Protein AF-A0A061NFV7-F1 (afdb_monomer_lite)

pLDDT: mean 94.41, std 6.38, range [56.72, 98.56]

Foldseek 3Di:
DDDPVNVVVCVVVVHDDDDFQAELVLVVQDALVSSLVSRVVRDDPLTDHDADCDDPDPVGHRNVVVNCVPNVVVCVVVVDDDDDPCVSVVHDPDD

Radius of gyration: 15.57 Å; chains: 1; bounding box: 32×37×39 Å

Sequence (95 aa):
MILDSQMERLEQMGNYAVGWTVDPNDWQEISAEEVTERVLADTTAGGVILLHDGVDEPSLTVNSPEALNELIPRLQQAGFQFVTVAELFEVSNEK

Secondary structure (DSSP, 8-state):
---HHHHHHHHHTTPPP---SB---GGGT--HHHHHHHHHHH--TT--B---S--S-TT----HHHHHHHHHHHHHHTT-----HHHHHT-----

Structure (mmCIF, N/CA/C/O backbone):
data_AF-A0A061NFV7-F1
#
_entry.id   AF-A0A061NFV7-F1
#
loop_
_atom_site.group_PDB
_atom_site.id
_atom_site.type_symbol
_atom_site.label_atom_id
_atom_site.label_alt_id
_atom_site.label_comp_id
_atom_site.label_asym_id
_atom_site.label_entity_id
_atom_site.label_seq_id
_atom_site.pdbx_PDB_ins_code
_atom_site.Cartn_x
_atom_site.Cartn_y
_atom_site.Cartn_z
_atom_site.occupancy
_atom_site.B_iso_or_equiv
_atom_site.auth_seq_id
_atom_site.auth_comp_id
_atom_site.auth_asym_id
_atom_site.auth_atom_id
_atom_site.pdbx_PDB_model_num
ATOM 1 N N . MET A 1 1 ? -2.107 9.489 -16.664 1.00 71.88 1 MET A N 1
ATOM 2 C CA . MET A 1 1 ? -2.192 8.334 -17.581 1.00 71.88 1 MET A CA 1
ATOM 3 C C . MET A 1 1 ? -0.814 8.139 -18.178 1.00 71.88 1 MET A C 1
ATOM 5 O O . MET A 1 1 ? -0.258 9.120 -18.658 1.00 71.88 1 MET A O 1
ATOM 9 N N . ILE A 1 2 ? -0.246 6.939 -18.055 1.00 83.44 2 ILE A N 1
ATOM 10 C CA . ILE A 1 2 ? 1.040 6.606 -18.680 1.00 83.44 2 ILE A CA 1
ATOM 11 C C . ILE A 1 2 ? 0.786 6.429 -20.179 1.00 83.44 2 ILE A C 1
ATOM 13 O O . ILE A 1 2 ? -0.205 5.811 -20.559 1.00 83.44 2 ILE A O 1
ATOM 17 N N . LEU A 1 3 ? 1.630 7.026 -21.017 1.00 94.00 3 LEU A N 1
ATOM 18 C CA . LEU A 1 3 ? 1.547 6.888 -22.470 1.00 94.00 3 LEU A CA 1
ATOM 19 C C . LEU A 1 3 ? 2.190 5.571 -22.914 1.00 94.00 3 LEU A C 1
ATOM 21 O O . LEU A 1 3 ? 3.199 5.161 -22.340 1.00 94.00 3 LEU A O 1
ATOM 25 N N . ASP A 1 4 ? 1.691 4.972 -23.995 1.00 94.69 4 ASP A N 1
ATOM 26 C CA . ASP A 1 4 ? 2.270 3.746 -24.569 1.00 94.69 4 ASP A CA 1
ATOM 27 C C . ASP A 1 4 ? 3.771 3.907 -24.852 1.00 94.69 4 ASP A C 1
ATOM 29 O O . ASP A 1 4 ? 4.579 3.056 -24.492 1.00 94.69 4 ASP A O 1
ATOM 33 N N . SER A 1 5 ? 4.177 5.072 -25.363 1.00 96.44 5 SER A N 1
ATOM 34 C CA . SER A 1 5 ? 5.587 5.390 -25.619 1.00 96.44 5 SER A CA 1
ATOM 35 C C . SER A 1 5 ? 6.462 5.414 -24.360 1.00 96.44 5 SER A C 1
ATOM 37 O O . SER A 1 5 ? 7.668 5.180 -24.440 1.00 96.44 5 SER A O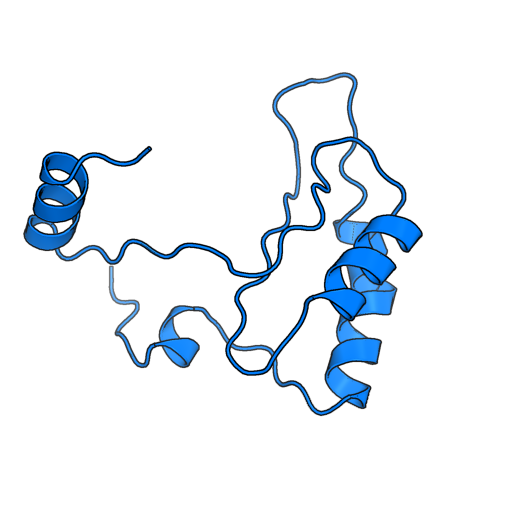 1
ATOM 39 N N . GLN A 1 6 ? 5.888 5.693 -23.185 1.00 96.06 6 GLN A N 1
ATOM 40 C CA . GLN A 1 6 ? 6.605 5.618 -21.910 1.00 96.06 6 GLN A CA 1
ATOM 41 C C . GLN A 1 6 ? 6.758 4.164 -21.456 1.00 96.06 6 GLN A C 1
ATOM 43 O O . GLN A 1 6 ? 7.824 3.803 -20.962 1.00 96.06 6 GLN A O 1
ATOM 48 N N . MET A 1 7 ? 5.739 3.327 -21.672 1.00 95.44 7 MET A N 1
ATOM 49 C CA . MET A 1 7 ? 5.803 1.890 -21.383 1.00 95.44 7 MET A CA 1
ATOM 50 C C . MET A 1 7 ? 6.833 1.187 -22.269 1.00 95.44 7 MET A C 1
ATOM 52 O O . MET A 1 7 ? 7.714 0.507 -21.750 1.00 95.44 7 MET A O 1
ATOM 56 N N . GLU A 1 8 ? 6.800 1.443 -23.580 1.00 96.00 8 GLU A N 1
ATOM 57 C CA . GLU A 1 8 ? 7.796 0.933 -24.532 1.00 96.00 8 GLU A CA 1
ATOM 58 C C . GLU A 1 8 ? 9.216 1.340 -24.127 1.00 96.00 8 GLU A C 1
ATOM 60 O O . GLU A 1 8 ? 10.165 0.563 -24.234 1.00 96.00 8 GLU A O 1
ATOM 65 N N . ARG A 1 9 ? 9.383 2.574 -23.631 1.00 95.88 9 ARG A N 1
ATOM 66 C CA . ARG A 1 9 ? 10.687 3.054 -23.179 1.00 95.88 9 ARG A CA 1
ATOM 67 C C . ARG A 1 9 ? 11.176 2.321 -21.932 1.00 95.88 9 ARG A C 1
ATOM 69 O O . ARG A 1 9 ? 12.365 2.017 -21.857 1.00 95.88 9 ARG A O 1
ATOM 76 N N . LEU A 1 10 ? 10.297 2.063 -20.964 1.00 94.19 10 LEU A N 1
ATOM 77 C CA . LEU A 1 10 ? 10.637 1.293 -19.766 1.00 94.19 10 LEU A CA 1
ATOM 78 C C . LEU A 1 10 ? 11.044 -0.136 -20.138 1.00 94.19 10 LEU A C 1
ATOM 80 O O . LEU A 1 10 ? 12.086 -0.598 -19.676 1.00 94.19 10 LEU A O 1
ATOM 84 N N . GLU A 1 11 ? 10.302 -0.773 -21.043 1.00 92.81 11 GLU A N 1
ATOM 85 C CA . GLU A 1 11 ? 10.600 -2.118 -21.541 1.00 92.81 11 GLU A CA 1
ATOM 86 C C . GLU A 1 11 ? 11.959 -2.180 -22.258 1.00 92.81 11 GLU A C 1
ATOM 88 O O . GLU A 1 11 ? 12.782 -3.041 -21.955 1.00 92.81 11 GLU A O 1
ATOM 93 N N . GLN A 1 12 ? 12.263 -1.218 -23.139 1.00 95.81 12 GLN A N 1
ATOM 94 C CA . GLN A 1 12 ? 13.573 -1.125 -23.808 1.00 95.81 12 GLN A CA 1
ATOM 95 C C . GLN A 1 12 ? 14.745 -0.961 -22.831 1.00 95.81 12 GLN A C 1
ATOM 97 O O . GLN A 1 12 ? 15.878 -1.309 -23.160 1.00 95.81 12 GLN A O 1
ATOM 102 N N . MET A 1 13 ? 14.488 -0.398 -21.650 1.00 94.25 13 MET A N 1
ATOM 103 C CA . MET A 1 13 ? 15.472 -0.248 -20.579 1.00 94.25 13 MET A CA 1
ATOM 104 C C . MET A 1 13 ? 15.542 -1.478 -19.660 1.00 94.25 13 MET A C 1
ATOM 106 O O . MET A 1 13 ? 16.321 -1.462 -18.712 1.00 94.25 13 MET A O 1
ATOM 110 N N . GLY A 1 14 ? 14.751 -2.524 -19.926 1.00 91.75 14 GLY A N 1
ATOM 111 C CA . GLY A 1 14 ? 14.669 -3.728 -19.100 1.00 91.75 14 GLY A CA 1
ATOM 112 C C . GLY A 1 14 ? 13.900 -3.533 -17.791 1.00 91.75 14 GLY A C 1
ATOM 113 O O . GLY A 1 14 ? 14.060 -4.333 -16.875 1.00 91.75 14 GLY A O 1
ATOM 114 N N . ASN A 1 15 ? 13.091 -2.474 -17.678 1.00 92.44 15 ASN A N 1
ATOM 115 C CA . ASN A 1 15 ? 12.305 -2.189 -16.480 1.00 92.44 15 ASN A CA 1
ATOM 116 C C . ASN A 1 1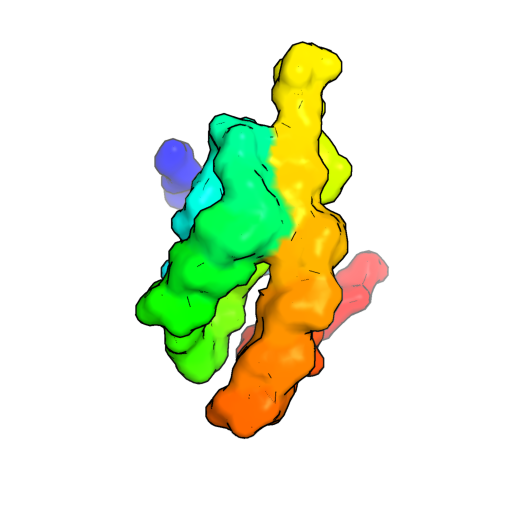5 ? 10.906 -2.806 -16.560 1.00 92.44 15 ASN A C 1
ATOM 118 O O . ASN A 1 15 ? 10.287 -2.848 -17.623 1.00 92.44 15 ASN A O 1
ATOM 122 N N . TYR A 1 16 ? 10.364 -3.154 -15.395 1.00 91.19 16 TYR A N 1
ATOM 123 C CA . TYR A 1 16 ? 8.960 -3.510 -15.218 1.00 91.19 16 TYR A CA 1
ATOM 124 C C . TYR A 1 16 ? 8.203 -2.336 -14.592 1.00 91.19 16 TYR A C 1
ATOM 126 O O . TYR A 1 16 ? 8.623 -1.797 -13.568 1.00 91.19 16 TYR A O 1
ATOM 134 N N . ALA A 1 17 ? 7.079 -1.942 -15.191 1.00 92.56 17 ALA A N 1
ATOM 135 C CA . ALA A 1 17 ? 6.149 -1.005 -14.571 1.00 92.56 17 ALA A CA 1
ATOM 136 C C . ALA A 1 17 ? 5.127 -1.792 -13.745 1.00 92.56 17 ALA A C 1
ATOM 138 O O . ALA A 1 17 ? 4.393 -2.617 -14.287 1.00 92.56 17 ALA A O 1
ATOM 139 N N . VAL A 1 18 ? 5.077 -1.529 -12.441 1.00 93.56 18 VAL A N 1
ATOM 140 C CA . VAL A 1 18 ? 4.176 -2.215 -11.510 1.00 93.56 18 VAL A CA 1
ATOM 141 C C . VAL A 1 18 ? 3.207 -1.199 -10.922 1.00 93.56 18 VAL A C 1
ATOM 143 O O . VAL A 1 18 ? 3.624 -0.190 -10.357 1.00 93.56 18 VAL A O 1
ATOM 146 N N . GLY A 1 19 ? 1.913 -1.455 -11.106 1.00 95.19 19 GLY A N 1
ATOM 147 C CA . GLY A 1 19 ? 0.839 -0.692 -10.477 1.00 95.19 19 GLY A CA 1
ATOM 148 C C . GLY A 1 19 ? 0.406 -1.300 -9.144 1.00 95.19 19 GLY A C 1
ATOM 149 O O . GLY A 1 19 ? 1.056 -2.191 -8.603 1.00 95.19 19 GLY A O 1
ATOM 150 N N . TRP A 1 20 ? -0.734 -0.841 -8.644 1.00 97.94 20 TRP A N 1
ATOM 151 C CA . TRP A 1 20 ? -1.363 -1.353 -7.431 1.00 97.94 20 TRP A CA 1
ATOM 152 C C . TRP A 1 20 ? -2.820 -1.734 -7.689 1.00 97.94 20 TRP A C 1
ATOM 154 O O . TRP A 1 20 ? -3.428 -1.309 -8.672 1.00 97.94 20 TRP A O 1
ATOM 164 N N . THR A 1 21 ? -3.369 -2.560 -6.803 1.00 98.06 21 THR A N 1
ATOM 165 C CA . THR A 1 21 ? -4.775 -2.992 -6.835 1.00 98.06 21 THR A CA 1
ATOM 166 C C . THR A 1 21 ? -5.545 -2.566 -5.590 1.00 98.06 21 THR A C 1
ATOM 168 O O . THR A 1 21 ? -6.767 -2.635 -5.595 1.00 98.06 21 THR A O 1
ATOM 171 N N . VAL A 1 22 ? -4.842 -2.149 -4.532 1.00 98.44 22 VAL A N 1
ATOM 172 C CA . VAL A 1 22 ? -5.419 -1.672 -3.272 1.00 98.44 22 VAL A CA 1
ATOM 173 C C . VAL A 1 22 ? -4.832 -0.299 -2.970 1.00 98.44 22 VAL A C 1
ATOM 175 O O . VAL A 1 22 ? -3.611 -0.155 -2.901 1.00 98.44 22 VAL A O 1
ATOM 178 N N . ASP A 1 23 ? -5.701 0.698 -2.812 1.00 98.19 23 ASP A N 1
ATOM 179 C CA . ASP A 1 23 ? -5.326 2.091 -2.561 1.00 98.19 23 ASP A CA 1
ATOM 180 C C . ASP A 1 23 ? -6.200 2.690 -1.447 1.00 98.19 23 ASP A C 1
ATOM 182 O O . ASP A 1 23 ? -7.348 3.074 -1.696 1.00 98.19 23 ASP A O 1
ATOM 186 N N . PRO A 1 24 ? -5.692 2.785 -0.208 1.00 97.81 24 PRO A N 1
ATOM 187 C CA . PRO A 1 24 ? -6.449 3.379 0.883 1.00 97.81 24 PRO A CA 1
ATOM 188 C C . PRO A 1 24 ? -6.534 4.909 0.792 1.00 97.81 24 PRO A C 1
ATOM 190 O O . PRO A 1 24 ? -7.313 5.502 1.539 1.00 97.81 24 PRO A O 1
ATOM 193 N N . ASN A 1 25 ? -5.795 5.560 -0.117 1.00 97.06 25 ASN A N 1
ATOM 194 C CA . ASN A 1 25 ? -5.582 7.011 -0.150 1.00 97.06 25 ASN A CA 1
ATOM 195 C C . ASN A 1 25 ? -5.005 7.561 1.166 1.00 97.06 25 ASN A C 1
ATOM 197 O O . ASN A 1 25 ? -5.452 8.583 1.686 1.00 97.06 25 ASN A O 1
ATOM 201 N N . ASP A 1 26 ? -4.007 6.876 1.715 1.00 96.44 26 ASP A N 1
ATOM 202 C CA . ASP A 1 26 ? -3.347 7.232 2.975 1.00 96.44 26 ASP A CA 1
ATOM 203 C C . ASP A 1 26 ? -2.640 8.599 2.958 1.00 96.44 26 ASP A C 1
ATOM 205 O O . ASP A 1 26 ? -2.482 9.235 3.999 1.00 96.44 26 ASP A O 1
ATOM 209 N N . TRP A 1 27 ? -2.296 9.095 1.769 1.00 94.88 27 TRP A N 1
ATOM 210 C CA . TRP A 1 27 ? -1.762 10.439 1.538 1.00 94.88 27 TRP A CA 1
ATOM 211 C C . TRP A 1 27 ? -2.738 11.581 1.895 1.00 94.88 27 TRP A C 1
ATOM 213 O O . TRP A 1 27 ? -2.333 12.740 1.922 1.00 94.88 27 TRP A O 1
ATOM 223 N N . GLN A 1 28 ? -4.014 11.284 2.173 1.00 94.75 28 GLN A N 1
ATOM 224 C CA . GLN A 1 28 ? -5.046 12.271 2.532 1.00 94.75 28 GLN A CA 1
ATOM 225 C C . GLN A 1 28 ? -5.100 12.619 4.033 1.00 94.75 28 GLN A C 1
ATOM 227 O O . GLN A 1 28 ? -6.081 13.216 4.469 1.00 94.75 28 GLN A O 1
ATOM 232 N N . GLU A 1 29 ? -4.090 12.240 4.824 1.00 94.38 29 GLU A N 1
ATOM 233 C CA . GLU A 1 29 ? -4.079 12.388 6.294 1.00 94.38 29 GLU A CA 1
ATOM 234 C C . GLU A 1 29 ? -5.316 11.745 6.957 1.00 94.38 29 GLU A C 1
ATOM 236 O O . GLU A 1 29 ? -5.966 12.296 7.844 1.00 94.38 29 GLU A O 1
ATOM 241 N N . ILE A 1 30 ? -5.664 10.539 6.506 1.00 96.38 30 ILE A N 1
ATOM 242 C CA . ILE A 1 30 ? -6.678 9.708 7.166 1.00 96.38 30 ILE A CA 1
ATOM 243 C C . ILE A 1 30 ? -6.075 8.965 8.362 1.00 96.38 30 ILE A C 1
ATOM 245 O O . ILE A 1 30 ? -4.860 8.779 8.458 1.00 96.38 30 ILE A O 1
ATOM 249 N N . SER A 1 31 ? -6.923 8.543 9.300 1.00 97.38 31 SER A N 1
ATOM 250 C CA . SER A 1 31 ? -6.470 7.824 10.497 1.00 97.38 31 SER A CA 1
ATOM 251 C C . SER A 1 31 ? -5.863 6.454 10.161 1.00 97.38 31 SER A C 1
ATOM 253 O O . SER A 1 31 ? -6.235 5.828 9.171 1.00 97.38 31 SER A O 1
ATOM 255 N N . ALA A 1 32 ? -4.972 5.948 11.019 1.00 97.62 32 ALA A N 1
ATOM 256 C CA . ALA A 1 32 ? -4.403 4.603 10.872 1.00 97.62 32 ALA A CA 1
ATOM 257 C C . ALA A 1 32 ? -5.475 3.490 10.867 1.00 97.62 32 ALA A C 1
ATOM 259 O O . ALA A 1 32 ? -5.335 2.489 10.161 1.00 97.62 32 ALA A O 1
ATOM 260 N N . GLU A 1 33 ? -6.557 3.679 11.629 1.00 98.38 33 GLU A N 1
ATOM 261 C CA . GLU A 1 33 ? -7.725 2.789 11.640 1.00 98.38 33 GLU A CA 1
ATOM 262 C C . GLU A 1 33 ? -8.410 2.788 10.268 1.00 98.38 33 GLU A C 1
ATOM 264 O O . GLU A 1 33 ? -8.603 1.730 9.677 1.00 98.38 33 GLU A O 1
ATOM 269 N N . GLU A 1 34 ? -8.662 3.967 9.695 1.00 98.50 34 GLU A N 1
ATOM 270 C CA . GLU A 1 34 ? -9.283 4.088 8.375 1.00 98.50 34 GLU A CA 1
ATOM 271 C C . GLU A 1 34 ? -8.396 3.534 7.246 1.00 98.50 34 GLU A C 1
ATOM 273 O O . GLU A 1 34 ? -8.906 2.864 6.346 1.00 98.50 34 GLU A O 1
ATOM 278 N N . VAL A 1 35 ? -7.070 3.732 7.304 1.00 98.44 35 VAL A N 1
ATOM 279 C CA . VAL A 1 35 ? -6.124 3.061 6.388 1.00 98.44 35 VAL A CA 1
ATOM 280 C C . VAL A 1 35 ? -6.286 1.544 6.493 1.00 98.44 35 VAL A C 1
ATOM 282 O O . VAL A 1 35 ? -6.433 0.864 5.478 1.00 98.44 35 VAL A O 1
ATOM 285 N N . THR A 1 36 ? -6.297 1.012 7.718 1.00 98.50 36 THR A N 1
ATOM 286 C CA . THR A 1 36 ? -6.412 -0.429 7.973 1.00 98.50 36 THR A CA 1
ATOM 287 C C . THR A 1 36 ? -7.718 -0.990 7.418 1.00 98.50 36 THR A C 1
ATOM 289 O O . THR A 1 36 ? -7.700 -1.988 6.699 1.00 98.50 36 THR A O 1
ATOM 292 N N . GLU A 1 37 ? -8.849 -0.344 7.700 1.00 98.56 37 GLU A N 1
ATOM 293 C CA . GLU A 1 37 ? -10.164 -0.781 7.226 1.00 98.56 37 GLU A CA 1
ATOM 294 C C . GLU A 1 37 ? -10.260 -0.785 5.699 1.00 98.56 37 GLU A C 1
ATOM 296 O O . GLU A 1 37 ? -10.712 -1.777 5.121 1.00 98.56 37 GLU A O 1
ATOM 301 N N . ARG A 1 38 ? -9.785 0.279 5.037 1.00 98.56 38 ARG A N 1
ATOM 302 C CA . ARG A 1 38 ? -9.793 0.376 3.570 1.00 98.56 38 ARG A CA 1
ATOM 303 C C . ARG A 1 38 ? -8.927 -0.705 2.929 1.00 98.56 38 ARG A C 1
ATOM 305 O O . ARG A 1 38 ? -9.380 -1.382 2.010 1.00 98.56 38 ARG A O 1
ATOM 312 N N . VAL A 1 39 ? -7.715 -0.934 3.444 1.00 98.50 39 VAL A N 1
ATOM 313 C CA . VAL A 1 39 ? -6.850 -1.999 2.914 1.00 98.50 39 VAL A CA 1
ATOM 314 C C . VAL A 1 39 ? -7.496 -3.370 3.107 1.00 98.50 39 VAL A C 1
ATOM 316 O O . VAL A 1 39 ? -7.524 -4.168 2.170 1.00 98.50 39 VAL A O 1
ATOM 319 N N . LEU A 1 40 ? -8.032 -3.663 4.294 1.00 98.31 40 LEU A N 1
ATOM 320 C CA . LEU A 1 40 ? -8.661 -4.957 4.568 1.00 98.31 40 LEU A CA 1
ATOM 321 C C . LEU A 1 40 ? -9.900 -5.208 3.698 1.00 98.31 40 LEU A C 1
ATOM 323 O O . LEU A 1 40 ? -10.164 -6.362 3.364 1.00 98.31 40 LEU A O 1
ATOM 327 N N . ALA A 1 41 ? -10.644 -4.161 3.334 1.00 98.19 41 ALA A N 1
ATOM 328 C CA . ALA A 1 41 ? -11.839 -4.283 2.505 1.00 98.19 41 ALA A CA 1
ATOM 329 C C . ALA A 1 41 ? -11.527 -4.688 1.054 1.00 98.19 41 ALA A C 1
ATOM 331 O O . ALA A 1 41 ? -12.258 -5.494 0.478 1.00 98.19 41 ALA A O 1
ATOM 332 N N . ASP A 1 42 ? -10.432 -4.170 0.491 1.00 97.81 42 ASP A N 1
ATOM 333 C CA . ASP A 1 42 ? -10.111 -4.316 -0.936 1.00 97.81 42 ASP A CA 1
ATOM 334 C C . ASP A 1 42 ? -9.020 -5.368 -1.218 1.00 97.81 42 ASP A C 1
ATOM 336 O O . ASP A 1 42 ? -8.778 -5.739 -2.371 1.00 97.81 42 ASP A O 1
ATOM 340 N N . THR A 1 43 ? -8.350 -5.885 -0.181 1.00 98.12 43 THR A N 1
ATOM 341 C CA . THR A 1 43 ? -7.264 -6.859 -0.358 1.00 98.12 43 THR A CA 1
ATOM 342 C C . THR A 1 43 ? -7.771 -8.208 -0.866 1.00 98.12 43 THR A C 1
ATOM 344 O O . THR A 1 43 ? -8.643 -8.850 -0.282 1.00 98.12 43 THR A O 1
ATOM 347 N N . THR A 1 44 ? -7.138 -8.690 -1.937 1.00 96.75 44 THR A N 1
ATOM 348 C CA . THR A 1 44 ? -7.362 -10.016 -2.526 1.00 96.75 44 THR A CA 1
ATOM 349 C C . THR A 1 44 ? -6.031 -10.724 -2.791 1.00 96.75 44 THR A C 1
ATOM 351 O O . THR A 1 44 ? -4.961 -10.113 -2.749 1.00 96.75 44 THR A O 1
ATOM 354 N N . ALA A 1 45 ? -6.070 -12.043 -3.016 1.00 96.56 45 ALA A N 1
ATOM 355 C CA . ALA A 1 45 ? -4.866 -12.828 -3.286 1.00 96.56 45 ALA A CA 1
ATOM 356 C C . ALA A 1 45 ? -4.159 -12.331 -4.560 1.00 96.56 45 ALA A C 1
ATOM 358 O O . ALA A 1 45 ? -4.789 -12.194 -5.606 1.00 96.56 45 ALA A O 1
ATOM 359 N N . GLY A 1 46 ? -2.850 -12.078 -4.461 1.00 96.25 46 GLY A N 1
ATOM 360 C CA . GLY A 1 46 ? -2.048 -11.499 -5.544 1.00 96.25 46 GLY A CA 1
ATOM 361 C C . GLY A 1 46 ? -2.149 -9.974 -5.678 1.00 96.25 46 GLY A C 1
ATOM 362 O O . GLY A 1 46 ? -1.611 -9.419 -6.631 1.00 96.25 46 GLY A O 1
ATOM 363 N N . GLY A 1 47 ? -2.829 -9.293 -4.749 1.00 96.94 47 GLY A N 1
ATOM 364 C CA . GLY A 1 47 ? -2.936 -7.838 -4.749 1.00 96.94 47 GLY A CA 1
ATOM 365 C C . GLY A 1 47 ? -1.635 -7.124 -4.367 1.00 96.94 47 GLY A C 1
ATOM 366 O O . GLY A 1 47 ? -0.831 -7.633 -3.587 1.00 96.94 47 GLY A O 1
ATOM 367 N N . VAL A 1 48 ? -1.468 -5.907 -4.887 1.00 98.38 48 VAL A N 1
ATOM 368 C CA . VAL A 1 48 ? -0.391 -4.976 -4.515 1.00 98.38 48 VAL A CA 1
ATOM 369 C C . VAL A 1 48 ? -1.024 -3.789 -3.791 1.00 98.38 48 VAL A C 1
ATOM 371 O O . VAL A 1 48 ? -1.885 -3.110 -4.357 1.00 98.38 48 VAL A O 1
ATOM 374 N N . ILE A 1 49 ? -0.617 -3.570 -2.540 1.00 98.50 49 ILE A N 1
ATOM 375 C CA . ILE A 1 49 ? -1.109 -2.490 -1.674 1.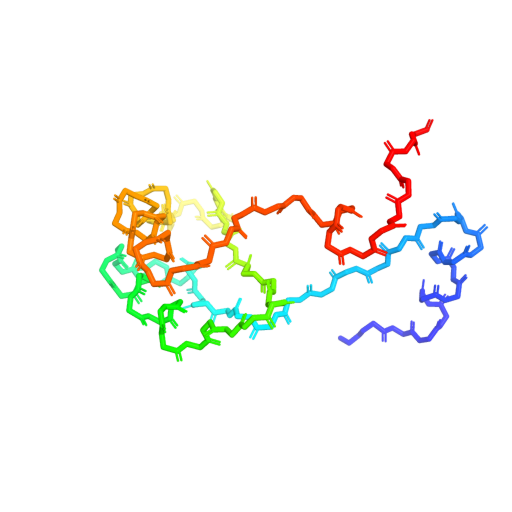00 98.50 49 ILE A CA 1
ATOM 376 C C . ILE A 1 49 ? -0.170 -1.290 -1.802 1.00 98.50 49 ILE A C 1
ATOM 378 O O . ILE A 1 49 ? 1.031 -1.428 -1.565 1.00 98.50 49 ILE A O 1
ATOM 382 N N . LEU A 1 50 ? -0.714 -0.127 -2.164 1.00 98.06 50 LEU A N 1
ATOM 383 C CA . LEU A 1 50 ? 0.018 1.138 -2.169 1.00 98.06 50 LEU A CA 1
ATOM 384 C C . LEU A 1 50 ? -0.106 1.821 -0.802 1.00 98.06 50 LEU A C 1
ATOM 386 O O . LEU A 1 50 ? -1.213 2.032 -0.315 1.00 98.06 50 LEU A O 1
ATOM 390 N N . LEU A 1 51 ? 1.033 2.181 -0.213 1.00 97.50 51 LEU A N 1
ATOM 391 C CA . LEU A 1 51 ? 1.140 3.014 0.985 1.00 97.50 51 LEU A CA 1
ATOM 392 C C . LEU A 1 51 ? 2.311 3.984 0.808 1.00 97.50 51 LEU A C 1
ATOM 394 O O . LEU A 1 51 ? 3.271 3.684 0.094 1.00 97.50 51 LEU A O 1
ATOM 398 N N . HIS A 1 52 ? 2.242 5.111 1.498 1.00 95.50 52 HIS A N 1
ATOM 399 C CA . HIS A 1 52 ? 3.251 6.156 1.539 1.00 95.50 52 HIS A CA 1
ATOM 400 C C . HIS A 1 52 ? 3.875 6.225 2.942 1.00 95.50 52 HIS A C 1
ATOM 402 O O . HIS A 1 52 ? 3.237 5.919 3.949 1.00 95.50 52 HIS A O 1
ATOM 408 N N . ASP A 1 53 ? 5.139 6.633 3.023 1.00 90.25 53 ASP A N 1
ATOM 409 C CA . ASP A 1 53 ? 5.851 6.939 4.272 1.00 90.25 53 ASP A CA 1
ATOM 410 C C . ASP A 1 53 ? 6.051 8.454 4.476 1.00 90.25 53 ASP A C 1
ATOM 412 O O . ASP A 1 53 ? 6.670 8.887 5.449 1.00 90.25 53 ASP A O 1
ATOM 416 N N . GLY A 1 54 ? 5.489 9.263 3.575 1.00 88.50 54 GLY A N 1
ATOM 417 C CA . GLY A 1 54 ? 5.499 10.718 3.613 1.00 88.50 54 GLY A CA 1
ATOM 418 C C . GLY A 1 54 ? 4.717 11.325 2.447 1.00 88.50 54 GLY A C 1
ATOM 419 O O . GLY A 1 54 ? 4.336 10.634 1.502 1.00 88.50 54 GLY A O 1
ATOM 420 N N . VAL A 1 55 ? 4.477 12.632 2.523 1.00 86.81 55 VAL A N 1
ATOM 421 C CA . VAL A 1 55 ? 3.829 13.430 1.474 1.00 86.81 55 VAL A CA 1
ATOM 422 C C . VAL A 1 55 ? 4.581 14.745 1.286 1.00 86.81 55 VAL A C 1
ATOM 424 O O . VAL A 1 55 ? 5.197 15.254 2.219 1.00 86.81 55 VAL A O 1
ATOM 427 N N . ASP A 1 56 ? 4.520 15.304 0.076 1.00 86.62 56 ASP A N 1
ATOM 428 C CA . ASP A 1 56 ? 5.230 16.544 -0.278 1.00 86.62 56 ASP A CA 1
ATOM 429 C C . ASP A 1 56 ? 4.632 17.803 0.381 1.00 86.62 56 ASP A C 1
ATOM 431 O O . ASP A 1 56 ? 5.244 18.872 0.341 1.00 86.62 56 ASP A O 1
ATOM 435 N N . GLU A 1 57 ? 3.447 17.695 0.990 1.00 89.00 57 GLU A N 1
ATOM 436 C CA . GLU A 1 57 ? 2.795 18.781 1.720 1.00 89.00 57 GLU A CA 1
ATOM 437 C C . GLU A 1 57 ? 3.257 18.790 3.190 1.00 89.00 57 GLU A C 1
ATOM 439 O O . GLU A 1 57 ? 2.866 17.904 3.950 1.00 89.00 57 GLU A O 1
ATOM 444 N N . PRO A 1 58 ? 4.041 19.792 3.641 1.00 83.19 58 PRO A N 1
ATOM 445 C CA . PRO A 1 58 ? 4.670 19.771 4.967 1.00 83.19 58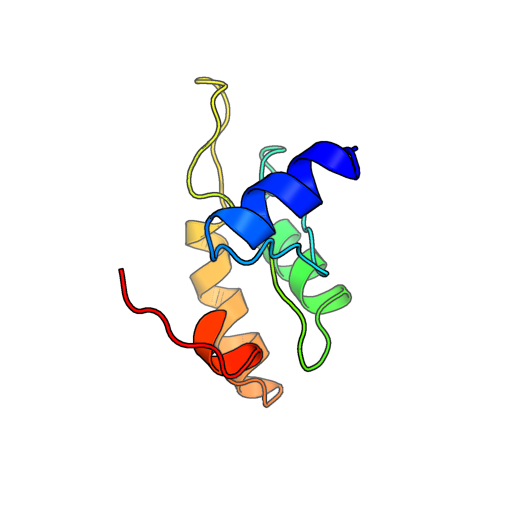 PRO A CA 1
ATOM 446 C C . PRO A 1 58 ? 3.691 19.800 6.143 1.00 83.19 58 PRO A C 1
ATOM 448 O O . PRO A 1 58 ? 4.091 19.550 7.279 1.00 83.19 58 PRO A O 1
ATOM 451 N N . SER A 1 59 ? 2.443 20.200 5.891 1.00 88.00 59 SER A N 1
ATOM 452 C CA . SER A 1 59 ? 1.393 20.256 6.904 1.00 88.00 59 SER A CA 1
ATOM 453 C C . SER A 1 59 ? 0.692 18.920 7.130 1.00 88.00 59 SER A C 1
ATOM 455 O O . SER A 1 59 ? 0.045 18.779 8.166 1.00 88.00 59 SER A O 1
ATOM 457 N N . LEU A 1 60 ? 0.846 17.961 6.211 1.00 87.25 60 LEU A N 1
ATOM 458 C CA . LEU A 1 60 ? 0.180 16.669 6.287 1.00 87.25 60 LEU A CA 1
ATOM 459 C C . LEU A 1 60 ? 1.093 15.592 6.880 1.00 87.25 60 LEU A C 1
ATOM 461 O O . LEU A 1 60 ? 2.303 15.572 6.651 1.00 87.25 60 LEU A O 1
ATOM 465 N N . THR A 1 61 ? 0.497 14.666 7.629 1.00 88.69 61 THR A N 1
ATOM 466 C CA . THR A 1 61 ? 1.180 13.476 8.163 1.00 88.69 61 THR A CA 1
ATOM 467 C C . THR A 1 61 ? 0.604 12.213 7.532 1.00 88.69 61 THR A C 1
ATOM 469 O O . THR A 1 61 ? -0.603 12.106 7.329 1.00 88.69 61 THR A O 1
ATOM 472 N N . VAL A 1 62 ? 1.457 11.230 7.241 1.00 92.50 62 VAL A N 1
ATOM 473 C CA . VAL A 1 62 ? 1.001 9.904 6.810 1.00 92.50 62 VAL A CA 1
ATOM 474 C C . VAL A 1 62 ? 0.964 8.974 8.012 1.00 92.50 62 VAL A C 1
ATOM 476 O O . VAL A 1 62 ? 1.978 8.790 8.676 1.00 92.50 62 VAL A O 1
ATOM 479 N N . ASN A 1 63 ? -0.201 8.374 8.261 1.00 95.62 63 ASN A N 1
ATOM 480 C CA . ASN A 1 63 ? -0.440 7.484 9.406 1.00 95.62 63 ASN A CA 1
ATOM 481 C C . ASN A 1 63 ? -0.318 5.988 9.046 1.00 95.62 63 ASN A C 1
ATOM 483 O O . ASN A 1 63 ? -0.676 5.106 9.832 1.00 95.62 63 ASN A O 1
ATOM 487 N N . SER A 1 64 ? 0.146 5.679 7.831 1.00 95.94 64 SER A N 1
ATOM 488 C CA . SER A 1 64 ? 0.369 4.306 7.366 1.00 95.94 64 SER A CA 1
ATOM 489 C C . SER A 1 64 ? 1.374 3.527 8.213 1.00 95.94 64 SER A C 1
ATOM 491 O O . SER A 1 64 ? 1.088 2.360 8.486 1.00 95.94 64 SER A O 1
ATOM 493 N N . PRO A 1 65 ? 2.498 4.106 8.692 1.00 95.81 65 PRO A N 1
ATOM 494 C CA . PRO A 1 65 ? 3.402 3.393 9.595 1.00 95.81 65 PRO A CA 1
ATOM 495 C C . PRO A 1 65 ? 2.699 2.855 10.850 1.00 95.81 65 PRO A C 1
ATOM 497 O O . PRO A 1 65 ? 2.940 1.715 11.249 1.00 95.81 65 PRO A O 1
ATOM 500 N N . GLU A 1 66 ? 1.788 3.626 11.445 1.00 97.12 66 GLU A N 1
ATOM 501 C CA . GLU A 1 66 ? 0.990 3.201 12.595 1.00 97.12 66 GLU A CA 1
ATOM 502 C C . GLU A 1 66 ? -0.009 2.098 12.219 1.00 97.12 66 GLU A C 1
ATOM 504 O O . GLU A 1 66 ? -0.151 1.133 12.977 1.00 97.12 66 GLU A O 1
ATOM 509 N N . ALA A 1 67 ? -0.648 2.201 11.047 1.00 97.88 67 ALA A N 1
ATOM 510 C CA . ALA A 1 67 ? -1.603 1.213 10.533 1.00 97.88 67 ALA A CA 1
ATOM 511 C C . ALA A 1 67 ? -0.973 -0.178 10.343 1.00 97.88 67 ALA A C 1
ATOM 513 O O . ALA A 1 67 ? -1.628 -1.198 10.567 1.00 97.88 67 ALA A O 1
ATOM 514 N N . LEU A 1 68 ? 0.321 -0.246 9.999 1.00 97.88 68 LEU A N 1
ATOM 515 C CA . LEU A 1 68 ? 1.037 -1.517 9.815 1.00 97.88 68 LEU A CA 1
ATOM 516 C C . LEU A 1 68 ? 1.010 -2.416 11.061 1.00 97.88 68 LEU A C 1
ATOM 518 O O . LEU A 1 68 ? 1.030 -3.642 10.914 1.00 97.88 68 LEU A O 1
ATOM 522 N N . ASN A 1 69 ? 0.922 -1.838 12.267 1.00 98.06 69 ASN A N 1
ATOM 523 C CA . ASN A 1 69 ? 0.862 -2.601 13.519 1.00 98.06 69 ASN A CA 1
ATOM 524 C C . ASN A 1 69 ? -0.381 -3.495 13.612 1.00 98.06 69 ASN A C 1
ATOM 526 O O . ASN A 1 69 ? -0.325 -4.552 14.239 1.00 98.06 69 ASN A O 1
ATOM 530 N N . GLU A 1 70 ? -1.491 -3.089 12.994 1.00 98.19 70 GLU A N 1
ATOM 531 C CA . GLU A 1 70 ? -2.721 -3.878 12.941 1.00 98.19 70 GLU A CA 1
ATOM 532 C C . GLU A 1 70 ? -2.865 -4.615 11.605 1.00 98.19 70 GLU A C 1
ATOM 534 O O . GLU A 1 70 ? -3.230 -5.793 11.572 1.00 98.19 70 GLU A O 1
ATOM 539 N N . LEU A 1 71 ? -2.531 -3.954 10.499 1.00 97.88 71 LEU A N 1
ATOM 540 C CA . LEU A 1 71 ? -2.747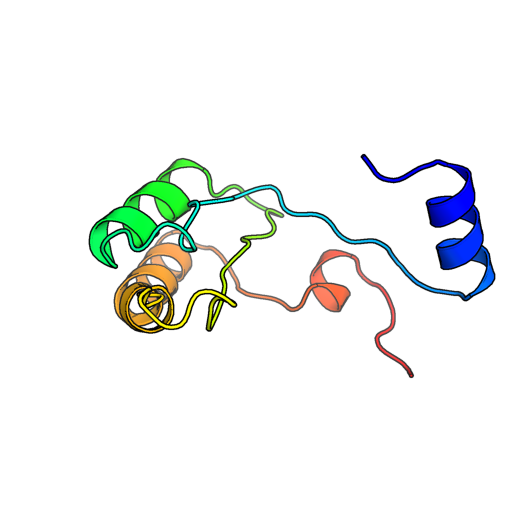 -4.476 9.158 1.00 97.88 71 LEU A CA 1
ATOM 541 C C . LEU A 1 71 ? -1.984 -5.785 8.896 1.00 97.88 71 LEU A C 1
ATOM 543 O O . LEU A 1 71 ? -2.569 -6.764 8.424 1.00 97.88 71 LEU A O 1
ATOM 547 N N . ILE A 1 72 ? -0.688 -5.822 9.225 1.00 98.31 72 ILE A N 1
ATOM 548 C CA . ILE A 1 72 ? 0.173 -6.991 8.991 1.00 98.31 72 ILE A CA 1
ATOM 549 C C . ILE A 1 72 ? -0.353 -8.239 9.720 1.00 98.31 72 ILE A C 1
ATOM 551 O O . ILE A 1 72 ? -0.587 -9.249 9.046 1.00 98.31 72 ILE A O 1
ATOM 555 N N . PRO A 1 73 ? -0.584 -8.225 11.052 1.00 98.56 73 PRO A N 1
ATOM 556 C CA . PRO A 1 73 ? -1.063 -9.417 11.747 1.00 98.56 73 PRO A CA 1
ATOM 557 C C . PRO A 1 73 ? -2.461 -9.847 11.292 1.00 98.56 73 PRO A C 1
ATOM 559 O O . PRO A 1 73 ? -2.721 -11.047 11.201 1.00 98.56 73 PRO A O 1
ATOM 562 N N . ARG A 1 74 ? -3.356 -8.908 10.955 1.00 98.50 74 ARG A N 1
ATOM 563 C CA . ARG A 1 74 ? -4.707 -9.228 10.461 1.00 98.50 74 ARG A CA 1
ATOM 564 C C . ARG A 1 74 ? -4.663 -9.951 9.114 1.00 98.50 74 ARG A C 1
ATOM 566 O O . ARG A 1 74 ? -5.346 -10.962 8.949 1.00 98.50 74 ARG A O 1
ATOM 573 N N . LEU A 1 75 ? -3.833 -9.487 8.179 1.00 98.38 75 LEU A N 1
ATOM 574 C CA . LEU A 1 75 ? -3.653 -10.142 6.881 1.00 98.38 75 LEU A CA 1
ATOM 575 C C . LEU A 1 75 ? -2.966 -11.508 7.021 1.00 98.38 75 LEU A C 1
ATOM 577 O O . LEU A 1 75 ? -3.416 -12.486 6.426 1.00 98.38 75 LEU A O 1
ATOM 581 N N . GLN A 1 76 ? -1.947 -11.627 7.875 1.00 98.50 76 GLN A N 1
ATOM 582 C CA . GLN A 1 76 ? -1.329 -12.925 8.172 1.00 98.50 76 GLN A CA 1
ATOM 583 C C . GLN A 1 76 ? -2.334 -13.917 8.777 1.00 98.50 76 GLN A C 1
ATOM 585 O O . GLN A 1 76 ? -2.385 -15.075 8.365 1.00 98.50 76 GLN A O 1
ATOM 590 N N . GLN A 1 77 ? -3.179 -13.471 9.714 1.00 98.44 77 GLN A N 1
ATOM 591 C CA . GLN A 1 77 ? -4.225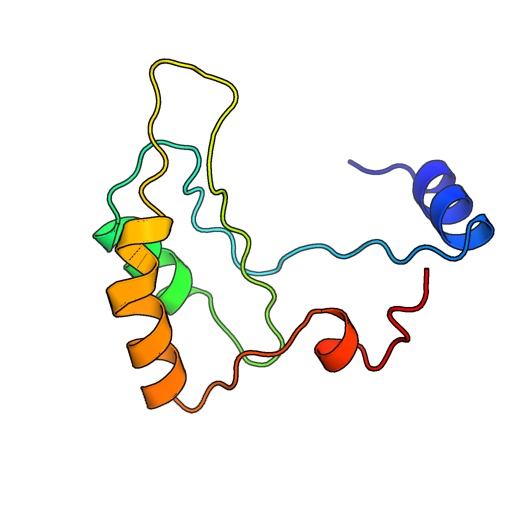 -14.304 10.316 1.00 98.44 77 GLN A CA 1
ATOM 592 C C . GLN A 1 77 ? -5.280 -14.749 9.292 1.00 98.44 77 GLN A C 1
ATOM 594 O O . GLN A 1 77 ? -5.815 -15.852 9.403 1.00 98.44 77 GLN A O 1
ATOM 599 N N . ALA A 1 78 ? -5.557 -13.920 8.283 1.00 97.50 78 ALA A N 1
ATOM 600 C CA . ALA A 1 78 ? -6.429 -14.259 7.162 1.00 97.50 78 ALA A CA 1
ATOM 601 C C . ALA A 1 78 ? -5.772 -15.204 6.129 1.00 97.50 78 ALA A C 1
ATOM 603 O O . ALA A 1 78 ? -6.428 -15.605 5.171 1.00 97.50 78 ALA A O 1
ATOM 604 N N . GLY A 1 79 ? -4.509 -15.600 6.332 1.00 98.12 79 GLY A N 1
ATOM 605 C CA . GLY A 1 79 ? -3.797 -16.565 5.492 1.00 98.12 79 GLY A CA 1
ATOM 606 C C . GLY A 1 79 ? -2.977 -15.946 4.361 1.00 98.12 79 GLY A C 1
ATOM 607 O O . GLY A 1 79 ? -2.486 -16.681 3.505 1.00 98.12 79 GLY A O 1
ATOM 608 N N . PHE A 1 80 ? -2.808 -14.622 4.341 1.00 98.38 80 PHE A N 1
ATOM 609 C CA . PHE A 1 80 ? -1.935 -13.963 3.376 1.00 98.38 80 PHE A CA 1
ATOM 610 C C . PHE A 1 80 ? -0.462 -14.110 3.763 1.00 98.38 80 PHE A C 1
ATOM 612 O O . PHE A 1 80 ? -0.091 -14.091 4.939 1.00 98.38 80 PHE A O 1
ATOM 619 N N . GLN A 1 81 ? 0.389 -14.183 2.744 1.00 98.19 81 GLN A N 1
ATOM 620 C CA . GLN A 1 81 ? 1.832 -14.055 2.879 1.00 98.19 81 GLN A CA 1
ATOM 621 C C . GLN A 1 81 ? 2.270 -12.754 2.209 1.00 98.19 81 GLN A C 1
ATOM 623 O O . GLN A 1 81 ? 1.915 -12.494 1.062 1.00 98.19 81 GLN A O 1
ATOM 628 N N . PHE A 1 82 ? 3.068 -11.960 2.918 1.00 98.12 82 PHE A N 1
ATOM 629 C CA . PHE A 1 82 ? 3.738 -10.811 2.324 1.00 98.12 82 PHE A CA 1
ATOM 630 C C . PHE A 1 82 ? 4.980 -11.286 1.578 1.00 98.12 82 PHE A C 1
ATOM 632 O O . PHE A 1 82 ? 5.803 -12.019 2.128 1.00 98.12 82 PHE A O 1
ATOM 639 N N . VAL A 1 83 ? 5.094 -10.858 0.329 1.00 97.94 83 VAL A N 1
ATOM 640 C CA . VAL A 1 83 ? 6.236 -11.108 -0.548 1.00 97.94 83 VAL A CA 1
ATOM 641 C C . VAL A 1 83 ? 6.656 -9.793 -1.188 1.00 97.94 83 VAL A C 1
ATOM 643 O O . VAL A 1 83 ? 5.904 -8.816 -1.197 1.00 97.94 83 VAL A O 1
ATOM 646 N N . THR A 1 84 ? 7.865 -9.753 -1.722 1.00 97.38 84 THR A N 1
ATOM 647 C CA . THR A 1 84 ? 8.305 -8.647 -2.568 1.00 97.38 84 THR A CA 1
ATOM 648 C C . THR A 1 84 ? 7.572 -8.669 -3.911 1.00 97.38 84 THR A C 1
ATOM 650 O O . THR A 1 84 ? 7.081 -9.703 -4.364 1.00 97.38 84 THR A O 1
ATOM 653 N N . VAL A 1 85 ? 7.547 -7.528 -4.601 1.00 96.31 85 VAL A N 1
ATOM 654 C CA . VAL A 1 85 ? 6.990 -7.430 -5.962 1.00 96.31 85 VAL A CA 1
ATOM 655 C C . VAL A 1 85 ? 7.695 -8.386 -6.935 1.00 96.31 85 VAL A C 1
ATOM 657 O O . VAL A 1 85 ? 7.046 -8.996 -7.778 1.00 96.31 85 VAL A O 1
ATOM 660 N N . ALA A 1 86 ? 9.013 -8.556 -6.798 1.00 95.62 86 ALA A N 1
ATOM 661 C CA . ALA A 1 86 ? 9.790 -9.463 -7.639 1.00 95.62 86 ALA A CA 1
ATOM 662 C C . ALA A 1 86 ? 9.376 -10.931 -7.447 1.00 95.62 86 ALA A C 1
ATOM 664 O O . ALA A 1 86 ? 9.207 -11.650 -8.427 1.00 95.62 86 ALA A O 1
ATOM 665 N N . GLU A 1 87 ? 9.152 -11.356 -6.200 1.00 97.12 87 GLU A N 1
ATOM 666 C CA . GLU A 1 87 ? 8.645 -12.697 -5.887 1.00 97.12 87 GLU A CA 1
ATOM 667 C C . GLU A 1 87 ? 7.214 -12.900 -6.393 1.00 97.12 87 GLU A C 1
ATOM 669 O O . GLU A 1 87 ? 6.917 -13.960 -6.934 1.00 97.12 87 GLU A O 1
ATOM 674 N N . LEU A 1 88 ? 6.343 -11.891 -6.266 1.00 96.56 88 LEU A N 1
ATOM 675 C CA . LEU A 1 88 ? 4.957 -11.971 -6.736 1.00 96.56 88 LEU A CA 1
ATOM 676 C C . LEU A 1 88 ? 4.859 -12.223 -8.250 1.00 96.56 88 LEU A C 1
ATOM 678 O O . LEU A 1 88 ? 3.983 -12.965 -8.690 1.00 96.56 88 LEU A O 1
ATOM 682 N N . PHE A 1 89 ? 5.740 -11.601 -9.036 1.00 94.31 89 PHE A N 1
ATOM 683 C CA . PHE A 1 89 ? 5.761 -11.725 -10.498 1.00 94.31 89 PHE A CA 1
ATOM 684 C C . PHE A 1 89 ? 6.820 -12.702 -11.027 1.00 94.31 89 PHE A C 1
ATOM 686 O O . PHE A 1 89 ? 6.955 -12.838 -12.240 1.00 94.31 89 PHE A O 1
ATOM 693 N N . GLU A 1 90 ? 7.563 -13.371 -10.142 1.00 94.50 90 GLU A N 1
ATOM 694 C CA . GLU A 1 90 ? 8.648 -14.300 -10.488 1.00 94.50 90 GLU A CA 1
ATOM 695 C C . GLU A 1 90 ? 9.714 -13.684 -11.422 1.00 94.50 90 GLU A C 1
ATOM 697 O O . GLU A 1 90 ? 10.233 -14.332 -12.333 1.00 94.50 90 GLU A O 1
ATOM 702 N N . VAL A 1 91 ? 10.063 -12.413 -11.192 1.00 91.75 91 VAL A N 1
ATOM 703 C CA . VAL A 1 91 ? 11.076 -11.678 -11.970 1.00 91.75 91 VAL A CA 1
ATOM 704 C C . VAL A 1 91 ? 12.360 -11.456 -11.171 1.00 91.75 91 VAL A C 1
ATOM 706 O O . VAL A 1 91 ? 12.355 -11.385 -9.943 1.00 91.75 91 VAL A O 1
ATOM 709 N N . SER A 1 92 ? 13.488 -11.326 -11.875 1.00 86.62 92 SER A N 1
ATOM 710 C CA . SER A 1 92 ? 14.775 -11.008 -11.245 1.00 86.62 92 SER A CA 1
ATOM 711 C C . SER A 1 92 ? 14.798 -9.566 -10.725 1.00 86.62 92 SER A C 1
ATOM 713 O O . SER A 1 92 ? 14.333 -8.651 -11.402 1.00 86.62 92 SER A O 1
ATOM 715 N N . ASN A 1 93 ? 15.387 -9.366 -9.544 1.00 81.56 93 ASN A N 1
ATOM 716 C CA . ASN A 1 93 ? 15.677 -8.052 -8.961 1.00 81.56 93 ASN A CA 1
ATOM 717 C C . ASN A 1 93 ? 17.188 -7.756 -9.009 1.00 81.56 93 ASN A C 1
ATOM 719 O O . ASN A 1 93 ? 17.799 -7.362 -8.013 1.00 81.56 93 ASN A O 1
ATOM 723 N N . GLU A 1 94 ? 17.815 -8.033 -10.151 1.00 72.94 94 GLU A N 1
ATOM 724 C CA . GLU A 1 94 ? 19.215 -7.697 -10.408 1.00 72.94 94 GLU A CA 1
ATOM 725 C C . GLU A 1 94 ? 19.305 -6.279 -10.987 1.00 72.94 94 GLU A C 1
ATOM 727 O O . GLU A 1 94 ? 18.594 -5.939 -11.931 1.00 72.94 94 GLU A O 1
ATOM 732 N N . LYS A 1 95 ? 20.150 -5.441 -10.375 1.00 56.72 95 LYS A N 1
ATOM 733 C CA . LYS A 1 95 ? 20.457 -4.080 -10.838 1.00 56.72 95 LYS A CA 1
ATOM 734 C C . LYS A 1 95 ? 21.587 -4.072 -11.856 1.00 56.72 95 LYS A C 1
ATOM 736 O O . LYS A 1 95 ? 22.561 -4.828 -11.641 1.00 56.72 95 LYS A O 1
#